Protein AF-A0A6I2QTZ7-F1 (afdb_monomer_lite)

Secondary structure (DSSP, 8-state):
--------HHHHHHHHHHHHHHHHHH-TTSTTTHHHHHHHHHHHHHHHHHHHHT-PPPPHHHHHHTHHHHHHHHT-EEEEEETTTEEEEEEPPPHHHHHHHHHHHHHHT-THHHHHHHHHHHEEES-TT-HHHHHHTT-SSTTHHHHHHS-HHHHHHHHHHHHIIIII-GGG---------

Radius of gyration: 25.56 Å; chains: 1; bounding box: 72×67×43 Å

pLDDT: mean 75.74, std 16.61, range [31.0, 93.06]

Structure (mmCIF, N/CA/C/O backbone):
data_AF-A0A6I2QTZ7-F1
#
_entry.id   AF-A0A6I2QTZ7-F1
#
loop_
_atom_site.group_PDB
_atom_site.id
_atom_site.type_symbol
_atom_site.label_atom_id
_atom_site.label_alt_id
_atom_site.label_comp_id
_atom_site.label_asym_id
_atom_site.label_entity_id
_atom_site.label_seq_id
_atom_site.pdbx_PDB_ins_code
_atom_site.Cartn_x
_atom_site.Cartn_y
_atom_site.Cartn_z
_atom_site.occupancy
_atom_site.B_iso_or_equiv
_atom_site.auth_seq_id
_atom_site.auth_comp_id
_atom_site.auth_asym_id
_atom_site.auth_atom_id
_atom_site.pdbx_PDB_model_num
ATOM 1 N N . MET A 1 1 ? 48.594 -8.603 7.157 1.00 38.06 1 MET A N 1
ATOM 2 C CA . MET A 1 1 ? 48.556 -9.808 6.304 1.00 38.06 1 MET A CA 1
ATOM 3 C C . MET A 1 1 ? 47.647 -10.838 6.954 1.00 38.06 1 MET A C 1
ATOM 5 O O . MET A 1 1 ? 48.178 -11.743 7.561 1.00 38.06 1 MET A O 1
ATOM 9 N N . GLN A 1 2 ? 46.323 -10.666 6.901 1.00 35.81 2 GLN A N 1
ATOM 10 C CA . GLN A 1 2 ? 45.315 -11.707 7.171 1.00 35.81 2 GLN A CA 1
ATOM 11 C C . GLN A 1 2 ? 43.985 -11.191 6.610 1.00 35.81 2 GLN A C 1
ATOM 13 O O . GLN A 1 2 ? 43.537 -10.139 7.051 1.00 35.81 2 GLN A O 1
ATOM 18 N N . LEU A 1 3 ? 43.441 -11.865 5.594 1.00 31.00 3 LEU A N 1
ATOM 19 C CA . LEU A 1 3 ? 42.040 -11.831 5.141 1.00 31.00 3 LEU A CA 1
ATOM 20 C C . LEU A 1 3 ? 41.918 -12.851 3.989 1.00 31.00 3 LEU A C 1
ATOM 22 O O . LEU A 1 3 ? 41.702 -12.501 2.832 1.00 31.00 3 LEU A O 1
ATOM 26 N N . GLU A 1 4 ? 42.121 -14.129 4.307 1.00 36.84 4 GLU A N 1
ATOM 27 C CA . GLU A 1 4 ? 41.754 -15.248 3.430 1.00 36.84 4 GLU A CA 1
ATOM 28 C C . GLU A 1 4 ? 40.459 -15.890 3.945 1.00 36.84 4 GLU A C 1
ATOM 30 O O . GLU A 1 4 ? 40.433 -17.056 4.302 1.00 36.84 4 GLU A O 1
ATOM 35 N N . ASP A 1 5 ? 39.369 -15.120 3.973 1.00 41.28 5 ASP A N 1
ATOM 36 C CA . ASP A 1 5 ? 38.006 -15.638 4.180 1.00 41.28 5 ASP A CA 1
ATOM 37 C C . ASP A 1 5 ? 37.158 -15.386 2.929 1.00 41.28 5 ASP A C 1
ATOM 39 O O . ASP A 1 5 ? 36.099 -14.761 2.936 1.00 41.28 5 ASP A O 1
ATOM 43 N N . LYS A 1 6 ? 37.650 -15.885 1.794 1.00 40.84 6 LYS A N 1
ATOM 44 C CA . LYS A 1 6 ? 36.812 -16.176 0.628 1.00 40.84 6 LYS A CA 1
ATOM 45 C C . LYS A 1 6 ? 36.787 -17.682 0.445 1.00 40.84 6 LYS A C 1
ATOM 47 O O . LYS A 1 6 ? 37.396 -18.217 -0.479 1.00 40.84 6 LYS A O 1
ATOM 52 N N . LEU A 1 7 ? 36.083 -18.362 1.353 1.00 39.88 7 LEU A N 1
ATOM 53 C CA . LEU A 1 7 ? 35.677 -19.747 1.155 1.00 39.88 7 LEU A CA 1
ATOM 54 C C . LEU A 1 7 ? 34.846 -19.787 -0.134 1.00 39.88 7 LEU A C 1
ATOM 56 O O . LEU A 1 7 ? 33.706 -19.329 -0.198 1.00 39.88 7 LEU A O 1
ATOM 60 N N . ASN A 1 8 ? 35.498 -20.224 -1.203 1.00 43.62 8 ASN A N 1
ATOM 61 C CA . ASN A 1 8 ? 34.977 -20.217 -2.553 1.00 43.62 8 ASN A CA 1
ATOM 62 C C . ASN A 1 8 ? 33.720 -21.096 -2.577 1.00 43.62 8 ASN A C 1
ATOM 64 O O . ASN A 1 8 ? 33.792 -22.301 -2.371 1.00 43.62 8 ASN A O 1
ATOM 68 N N . VAL A 1 9 ? 32.543 -20.519 -2.814 1.00 49.59 9 VAL A N 1
ATOM 69 C CA . VAL A 1 9 ? 31.283 -21.282 -2.885 1.00 49.59 9 VAL A CA 1
ATOM 70 C C . VAL A 1 9 ? 31.393 -22.421 -3.916 1.00 49.59 9 VAL A C 1
ATOM 72 O O . VAL A 1 9 ? 30.767 -23.466 -3.753 1.00 49.59 9 VAL A O 1
ATOM 75 N N . SER A 1 10 ? 32.272 -22.284 -4.922 1.00 46.19 10 SER A N 1
ATOM 76 C CA . SER A 1 10 ? 32.580 -23.363 -5.866 1.00 46.19 10 SER A CA 1
ATOM 77 C C . SER A 1 10 ? 33.235 -24.582 -5.205 1.00 46.19 10 SER A C 1
ATOM 79 O O . SER A 1 10 ? 32.873 -25.703 -5.555 1.00 46.19 10 SER A O 1
ATOM 81 N N . THR A 1 11 ? 34.118 -24.403 -4.213 1.00 50.50 11 THR A N 1
ATOM 82 C CA . THR A 1 11 ? 34.795 -25.525 -3.545 1.00 50.50 11 THR A CA 1
ATOM 83 C C . THR A 1 11 ? 33.835 -26.293 -2.642 1.00 50.50 11 THR A C 1
ATOM 85 O O . THR A 1 11 ? 33.854 -27.525 -2.647 1.00 50.50 11 THR A O 1
ATOM 88 N N . LEU A 1 12 ? 32.916 -25.603 -1.958 1.00 46.75 12 LEU A N 1
ATOM 89 C CA . LEU A 1 12 ? 31.843 -26.234 -1.177 1.00 46.75 12 LEU A CA 1
ATOM 90 C C . LEU A 1 12 ? 30.864 -27.021 -2.059 1.00 46.75 12 LEU A C 1
ATOM 92 O O . LEU A 1 12 ? 30.490 -28.142 -1.712 1.00 46.75 12 LEU A O 1
ATOM 96 N N . VAL A 1 13 ? 30.495 -26.480 -3.225 1.00 53.56 13 VAL A N 1
ATOM 97 C CA . VAL A 1 13 ? 29.634 -27.181 -4.192 1.00 53.56 13 VAL A CA 1
ATOM 98 C C . VAL A 1 13 ? 30.341 -28.419 -4.749 1.00 53.56 13 VAL A C 1
ATOM 100 O O . VAL A 1 13 ? 29.736 -29.489 -4.814 1.00 53.56 13 VAL A O 1
ATOM 103 N N . THR A 1 14 ? 31.636 -28.329 -5.074 1.00 55.41 14 THR A N 1
ATOM 104 C CA . THR A 1 14 ? 32.408 -29.501 -5.520 1.00 55.41 14 THR A CA 1
ATOM 105 C C . THR A 1 14 ? 32.581 -30.549 -4.421 1.00 55.41 14 THR A C 1
ATOM 107 O O . THR A 1 14 ? 32.484 -31.740 -4.708 1.00 55.41 14 THR A O 1
ATOM 110 N N . ALA A 1 15 ? 32.761 -30.137 -3.161 1.00 54.38 15 ALA A N 1
ATOM 111 C CA . ALA A 1 15 ? 32.890 -31.046 -2.024 1.00 54.38 15 ALA A CA 1
ATOM 112 C C . ALA A 1 15 ? 31.566 -31.766 -1.708 1.00 54.38 15 ALA A C 1
ATOM 114 O O . ALA A 1 15 ? 31.561 -32.972 -1.458 1.00 54.38 15 ALA A O 1
ATOM 115 N N . GLY A 1 16 ? 30.435 -31.056 -1.791 1.00 56.72 16 GLY A N 1
ATOM 116 C CA . GLY A 1 16 ? 29.101 -31.644 -1.654 1.00 56.72 16 GLY A CA 1
ATOM 117 C C . GLY A 1 16 ? 28.790 -32.653 -2.763 1.00 56.72 16 GLY A C 1
ATOM 118 O O . GLY A 1 16 ? 28.287 -33.740 -2.483 1.00 56.72 16 GLY A O 1
ATOM 119 N N . LEU A 1 17 ? 29.165 -32.341 -4.009 1.00 55.53 17 LEU A N 1
ATOM 120 C CA . LEU A 1 17 ? 29.032 -33.258 -5.145 1.00 55.53 17 LEU A CA 1
ATOM 121 C C . LEU A 1 17 ? 29.919 -34.503 -4.989 1.00 55.53 17 LEU A C 1
ATOM 123 O O . LEU A 1 17 ? 29.449 -35.607 -5.248 1.00 55.53 17 LEU A O 1
ATOM 127 N N . LEU A 1 18 ? 31.159 -34.355 -4.511 1.00 54.47 18 LEU A N 1
ATOM 128 C CA . LEU A 1 18 ? 32.076 -35.473 -4.240 1.00 54.47 18 LEU A CA 1
ATOM 129 C C . LEU A 1 18 ? 31.574 -36.389 -3.115 1.00 54.47 18 LEU A C 1
ATOM 131 O O . LEU A 1 18 ? 31.615 -37.609 -3.260 1.00 54.47 18 LEU A O 1
ATOM 135 N N . SER A 1 19 ? 31.047 -35.818 -2.029 1.00 56.47 19 SER A N 1
ATOM 136 C CA . SER A 1 19 ? 30.434 -36.584 -0.934 1.00 56.47 19 SER A CA 1
ATOM 137 C C . SER A 1 19 ? 29.200 -37.361 -1.409 1.00 56.47 19 SER A C 1
ATOM 139 O O . SER A 1 19 ? 29.041 -38.547 -1.111 1.00 56.47 19 SER A O 1
ATOM 141 N N . CYS A 1 20 ? 28.371 -36.726 -2.242 1.00 50.47 20 CYS A N 1
ATOM 142 C CA . CYS A 1 20 ? 27.200 -37.359 -2.839 1.00 50.47 20 CYS A CA 1
ATOM 143 C C . CYS A 1 20 ? 27.605 -38.502 -3.790 1.00 50.47 20 CYS A C 1
ATOM 145 O O . CYS A 1 20 ? 27.073 -39.604 -3.690 1.00 50.47 20 CYS A O 1
ATOM 147 N N . LEU A 1 21 ? 28.620 -38.295 -4.639 1.00 52.38 21 LEU A N 1
ATOM 148 C CA . LEU A 1 21 ? 29.186 -39.330 -5.517 1.00 52.38 21 LEU A CA 1
ATOM 149 C C . LEU A 1 21 ? 29.783 -40.514 -4.732 1.00 52.38 21 LEU A C 1
ATOM 151 O O . LEU A 1 21 ? 29.630 -41.664 -5.146 1.00 52.38 21 LEU A O 1
ATOM 155 N N . TYR A 1 22 ? 30.404 -40.266 -3.575 1.00 59.41 22 TYR A N 1
ATOM 156 C CA . TYR A 1 22 ? 30.959 -41.315 -2.713 1.00 59.41 22 TYR A CA 1
ATOM 157 C C . TYR A 1 22 ? 29.870 -42.165 -2.032 1.00 59.41 22 TYR A C 1
ATOM 159 O O . TYR A 1 22 ? 29.967 -43.393 -1.981 1.00 59.41 22 TYR A O 1
ATOM 167 N N . GLN A 1 23 ? 28.781 -41.542 -1.575 1.00 52.78 23 GLN A N 1
ATOM 168 C CA . GLN A 1 23 ? 27.617 -42.268 -1.048 1.00 52.78 23 GLN A CA 1
ATOM 169 C C . GLN A 1 23 ? 26.885 -43.071 -2.139 1.00 52.78 23 GLN A C 1
ATOM 171 O O . GLN A 1 23 ? 26.363 -44.151 -1.869 1.00 52.78 23 GLN A O 1
ATOM 176 N N . ILE A 1 24 ? 26.906 -42.593 -3.387 1.00 51.50 24 ILE A N 1
ATOM 177 C CA . ILE A 1 24 ? 26.345 -43.291 -4.555 1.00 51.50 24 ILE A CA 1
ATOM 178 C C . ILE A 1 24 ? 27.175 -44.537 -4.926 1.00 51.50 24 ILE A C 1
ATOM 180 O O . ILE A 1 24 ? 26.600 -45.559 -5.301 1.00 51.50 24 ILE A O 1
ATOM 184 N N . SER A 1 25 ? 28.503 -44.489 -4.761 1.00 52.81 25 SER A N 1
ATOM 185 C CA . SER A 1 25 ? 29.417 -45.625 -4.990 1.00 52.81 25 SER A CA 1
ATOM 186 C C . SER A 1 25 ? 29.142 -46.818 -4.060 1.00 52.81 25 SER A C 1
ATOM 188 O O . SER A 1 25 ? 29.255 -47.974 -4.463 1.00 52.81 25 SER A O 1
ATOM 190 N N . THR A 1 26 ? 28.725 -46.554 -2.819 1.00 51.03 26 THR A N 1
ATOM 191 C CA . THR A 1 26 ? 28.595 -47.588 -1.779 1.00 51.03 26 THR A CA 1
ATOM 192 C C . THR A 1 26 ? 27.216 -48.256 -1.713 1.00 51.03 26 THR A C 1
ATOM 194 O O . THR A 1 26 ? 27.080 -49.277 -1.041 1.00 51.03 26 THR A O 1
ATOM 197 N N . ASN A 1 27 ? 26.187 -47.751 -2.414 1.00 50.56 27 ASN A N 1
ATOM 198 C CA . ASN A 1 27 ? 24.849 -48.360 -2.383 1.00 50.56 27 ASN A CA 1
ATOM 199 C C . ASN A 1 27 ? 24.014 -48.122 -3.672 1.00 50.56 27 ASN A C 1
ATOM 201 O O . ASN A 1 27 ? 23.208 -47.190 -3.750 1.00 50.56 27 ASN A O 1
ATOM 205 N N . PRO A 1 28 ? 24.124 -48.994 -4.697 1.00 53.19 28 PRO A N 1
ATOM 206 C CA . PRO A 1 28 ? 23.575 -48.739 -6.035 1.00 53.19 28 PRO A CA 1
ATOM 207 C C . PRO A 1 28 ? 22.040 -48.851 -6.165 1.00 53.19 28 PRO A C 1
ATOM 209 O O . PRO A 1 28 ? 21.482 -48.591 -7.232 1.00 53.19 28 PRO A O 1
ATOM 212 N N . LYS A 1 29 ? 21.319 -49.233 -5.099 1.00 51.19 29 LYS A N 1
ATOM 213 C CA . LYS A 1 29 ? 19.853 -49.439 -5.120 1.00 51.19 29 LYS A CA 1
ATOM 214 C C . LYS A 1 29 ? 19.030 -48.167 -4.854 1.00 51.19 29 LYS A C 1
ATOM 216 O O . LYS A 1 29 ? 17.838 -48.157 -5.150 1.00 51.19 29 LYS A O 1
ATOM 221 N N . LEU A 1 30 ? 19.649 -47.084 -4.374 1.00 50.34 30 LEU A N 1
ATOM 222 C CA . LEU A 1 30 ? 18.994 -45.781 -4.146 1.00 50.34 30 LEU A CA 1
ATOM 223 C C . LEU A 1 30 ? 18.966 -44.881 -5.403 1.00 50.34 30 LEU A C 1
ATOM 225 O O . LEU A 1 30 ? 18.302 -43.847 -5.412 1.00 50.34 30 LEU A O 1
ATOM 229 N N . LEU A 1 31 ? 19.641 -45.294 -6.484 1.00 46.25 31 LEU A N 1
ATOM 230 C CA . LEU A 1 31 ? 19.952 -44.470 -7.659 1.00 46.25 31 LEU A CA 1
ATOM 231 C C . LEU A 1 31 ? 18.758 -44.047 -8.531 1.00 46.25 31 LEU A C 1
ATOM 233 O O . LEU A 1 31 ? 18.849 -43.039 -9.221 1.00 46.25 31 LEU A O 1
ATOM 237 N N . LYS A 1 32 ? 17.649 -44.794 -8.589 1.00 49.06 32 LYS A N 1
ATOM 238 C CA . LYS A 1 32 ? 16.694 -44.600 -9.704 1.00 49.06 32 LYS A CA 1
ATOM 239 C C . LYS A 1 32 ? 15.633 -43.521 -9.487 1.00 49.06 32 LYS A C 1
ATOM 241 O O . LYS A 1 32 ? 15.115 -43.003 -10.469 1.00 49.06 32 LYS A O 1
ATOM 246 N N . LYS A 1 33 ? 15.303 -43.164 -8.239 1.00 50.03 33 LYS A N 1
ATOM 247 C CA . LYS A 1 33 ? 14.211 -42.209 -7.952 1.00 50.03 33 LYS A CA 1
ATOM 248 C C . LYS A 1 33 ? 14.714 -40.854 -7.445 1.00 50.03 33 LYS A C 1
ATOM 250 O O . LYS A 1 33 ? 14.247 -39.829 -7.931 1.00 50.03 33 LYS A O 1
ATOM 255 N N . SER A 1 34 ? 15.708 -40.830 -6.552 1.00 49.03 34 SER A N 1
ATOM 256 C CA . SER A 1 34 ? 16.216 -39.589 -5.939 1.00 49.03 34 SER A CA 1
ATOM 257 C C . SER A 1 34 ? 17.184 -38.800 -6.832 1.00 49.03 34 SER A C 1
ATOM 259 O O . SER A 1 34 ? 17.147 -37.572 -6.815 1.00 49.03 34 SER A O 1
ATOM 261 N N . MET A 1 35 ? 17.997 -39.466 -7.666 1.00 49.75 35 MET A N 1
ATOM 262 C CA . MET A 1 35 ? 18.943 -38.777 -8.561 1.00 49.75 35 MET A CA 1
ATOM 263 C C . MET A 1 35 ? 18.253 -37.909 -9.611 1.00 49.75 35 MET A C 1
ATOM 265 O O . MET A 1 35 ? 18.775 -36.851 -9.943 1.00 49.75 35 MET A O 1
ATOM 269 N N . SER A 1 36 ? 17.088 -38.327 -10.118 1.00 61.09 36 SER A N 1
ATOM 270 C CA . SER A 1 36 ? 16.363 -37.552 -11.133 1.00 61.09 36 SER A CA 1
ATOM 271 C C . SER A 1 36 ? 15.977 -36.164 -10.613 1.00 61.09 36 SER A C 1
ATOM 273 O O . SER A 1 36 ? 16.193 -35.170 -11.298 1.00 61.09 36 SER A O 1
ATOM 275 N N . LEU A 1 37 ? 15.508 -36.082 -9.364 1.00 62.47 37 LEU A N 1
ATOM 276 C CA . LEU A 1 37 ? 15.085 -34.833 -8.738 1.00 62.47 37 LEU A CA 1
ATOM 277 C C . LEU A 1 37 ? 16.273 -33.931 -8.390 1.00 62.47 37 LEU A C 1
ATOM 279 O O . LEU A 1 37 ? 16.230 -32.738 -8.667 1.00 62.47 37 LEU A O 1
ATOM 283 N N . VAL A 1 38 ? 17.353 -34.496 -7.842 1.00 69.62 38 VAL A N 1
ATOM 284 C CA . VAL A 1 38 ? 18.552 -33.719 -7.486 1.00 69.62 38 VAL A CA 1
ATOM 285 C C . VAL A 1 38 ? 19.254 -33.184 -8.737 1.00 69.62 38 VAL A C 1
ATOM 287 O O . VAL A 1 38 ? 19.665 -32.027 -8.748 1.00 69.62 38 VAL A O 1
ATOM 290 N N . LEU A 1 39 ? 19.346 -33.976 -9.810 1.00 70.81 39 LEU A N 1
ATOM 291 C CA . LEU A 1 39 ? 19.919 -33.534 -11.087 1.00 70.81 39 LEU A CA 1
ATOM 292 C C . LEU A 1 39 ? 19.051 -32.473 -11.772 1.00 70.81 39 LEU A C 1
ATOM 294 O O . LEU A 1 39 ? 19.587 -31.511 -12.310 1.00 70.81 39 LEU A O 1
ATOM 298 N N . LEU A 1 40 ? 17.721 -32.598 -11.718 1.00 72.75 40 LEU A N 1
ATOM 299 C CA . LEU A 1 40 ? 16.812 -31.562 -12.217 1.00 72.75 40 LEU A CA 1
ATOM 300 C C . LEU A 1 40 ? 16.948 -30.260 -11.414 1.00 72.75 40 LEU A C 1
ATOM 302 O O . LEU A 1 40 ? 17.006 -29.182 -12.003 1.00 72.75 40 LEU A O 1
ATOM 306 N N . GLN A 1 41 ? 17.059 -30.354 -10.086 1.00 71.62 41 GLN A N 1
ATOM 307 C CA . GLN A 1 41 ? 17.244 -29.205 -9.197 1.00 71.62 41 GLN A CA 1
ATOM 308 C C . GLN A 1 41 ? 18.569 -28.483 -9.484 1.00 71.62 41 GLN A C 1
ATOM 310 O O . GLN A 1 41 ? 18.588 -27.261 -9.635 1.00 71.62 41 GLN A O 1
ATOM 315 N N . THR A 1 42 ? 19.679 -29.219 -9.597 1.00 76.12 42 THR A N 1
ATOM 316 C CA . THR A 1 42 ? 20.999 -28.634 -9.880 1.00 76.12 42 THR A CA 1
ATOM 317 C C . THR A 1 42 ? 21.080 -28.086 -11.300 1.00 76.12 42 THR A C 1
ATOM 319 O O . THR A 1 42 ? 21.611 -26.994 -11.496 1.00 76.12 42 THR A O 1
ATOM 322 N N . MET A 1 43 ? 20.479 -28.764 -12.280 1.00 77.62 43 MET A N 1
ATOM 323 C CA . MET A 1 43 ? 20.367 -28.270 -13.652 1.00 77.62 43 MET A CA 1
ATOM 324 C C . MET A 1 43 ? 19.537 -26.983 -13.723 1.00 77.62 43 MET A C 1
ATOM 326 O O . MET A 1 43 ? 19.912 -26.058 -14.437 1.00 77.62 43 MET A O 1
ATOM 330 N N . TRP A 1 44 ? 18.457 -26.868 -12.945 1.00 73.62 44 TRP A N 1
ATOM 331 C CA . TRP A 1 44 ? 17.659 -25.643 -12.861 1.00 73.62 44 TRP A CA 1
ATOM 332 C C . TRP A 1 44 ? 18.421 -24.484 -12.204 1.00 73.62 44 TRP A C 1
ATOM 334 O O . TRP A 1 44 ? 18.330 -23.351 -12.675 1.00 73.62 44 TRP A O 1
ATOM 344 N N . ILE A 1 45 ? 19.214 -24.755 -11.162 1.00 77.00 45 ILE A N 1
ATOM 345 C CA . ILE A 1 45 ? 20.092 -23.757 -10.525 1.00 77.00 45 ILE A CA 1
ATOM 346 C C . ILE A 1 45 ? 21.162 -23.271 -11.515 1.00 77.00 45 ILE A C 1
ATOM 348 O O . ILE A 1 45 ? 21.350 -22.066 -11.674 1.00 77.00 45 ILE A O 1
ATOM 352 N N . LEU A 1 46 ? 21.814 -24.188 -12.234 1.00 74.06 46 LEU A N 1
ATOM 353 C CA . LEU A 1 46 ? 22.813 -23.851 -13.253 1.00 74.06 46 LEU A CA 1
ATOM 354 C C . LEU A 1 46 ? 22.198 -23.087 -14.431 1.00 74.06 46 LEU A C 1
ATOM 356 O O . LEU A 1 46 ? 22.796 -22.130 -14.917 1.00 74.06 46 LEU A O 1
ATOM 360 N N . LEU A 1 47 ? 20.986 -23.456 -14.854 1.00 73.94 47 LEU A N 1
ATOM 361 C CA . LEU A 1 47 ? 20.249 -22.751 -15.899 1.00 73.94 47 LEU A CA 1
ATOM 362 C C . LEU A 1 47 ? 19.871 -21.332 -15.457 1.00 73.94 47 LEU A C 1
ATOM 364 O O . LEU A 1 47 ? 20.025 -20.392 -16.233 1.00 73.94 47 LEU A O 1
ATOM 368 N N . LYS A 1 48 ? 19.434 -21.148 -14.205 1.00 72.69 48 LYS A N 1
ATOM 369 C CA . LYS A 1 48 ? 19.180 -19.820 -13.628 1.00 72.69 48 LYS A CA 1
ATOM 370 C C . LYS A 1 48 ? 20.434 -18.955 -13.622 1.00 72.69 48 LYS A C 1
ATOM 372 O O . LYS A 1 48 ? 20.367 -17.801 -14.036 1.00 72.69 48 LYS A O 1
ATOM 377 N N . GLU A 1 49 ? 21.564 -19.514 -13.201 1.00 70.44 49 GLU A N 1
ATOM 378 C CA . GLU A 1 49 ? 22.836 -18.792 -13.144 1.00 70.44 49 GLU A CA 1
ATOM 379 C C . GLU A 1 49 ? 23.372 -18.468 -14.551 1.00 70.44 49 GLU A C 1
ATOM 381 O O . GLU A 1 49 ? 23.897 -17.381 -14.796 1.00 70.44 49 GLU A O 1
ATOM 386 N N . PHE A 1 50 ? 23.159 -19.362 -15.520 1.00 68.50 50 PHE A N 1
ATOM 387 C CA . PHE A 1 50 ? 23.484 -19.129 -16.928 1.00 68.50 50 PHE A CA 1
ATOM 388 C C . PHE A 1 50 ? 22.621 -18.017 -17.546 1.00 68.50 50 PHE A C 1
ATOM 390 O O . PHE A 1 50 ? 23.147 -17.089 -18.159 1.00 68.50 50 PHE A O 1
ATOM 397 N N . ILE A 1 51 ? 21.303 -18.042 -17.319 1.00 67.44 51 ILE A N 1
ATOM 398 C CA . ILE A 1 51 ? 20.381 -16.978 -17.751 1.00 67.44 51 ILE A CA 1
ATOM 399 C C . ILE A 1 51 ? 20.735 -15.646 -17.075 1.00 67.44 51 ILE A C 1
ATOM 401 O O . ILE A 1 51 ? 20.666 -14.593 -17.711 1.00 67.44 51 ILE A O 1
ATOM 405 N N . ARG A 1 52 ? 21.163 -15.671 -15.805 1.00 63.47 52 ARG A N 1
ATOM 406 C CA . ARG A 1 52 ? 21.617 -14.480 -15.073 1.00 63.47 52 ARG A CA 1
ATOM 407 C C . ARG A 1 52 ? 22.816 -13.820 -15.753 1.00 63.47 52 ARG A C 1
ATOM 409 O O . ARG A 1 52 ? 22.821 -12.601 -15.902 1.00 63.47 52 ARG A O 1
ATOM 416 N N . ARG A 1 53 ? 23.780 -14.614 -16.228 1.00 62.00 53 ARG A N 1
ATOM 417 C CA . ARG A 1 53 ? 24.973 -14.136 -16.952 1.00 62.00 53 ARG A CA 1
ATOM 418 C C . ARG A 1 53 ? 24.674 -13.582 -18.349 1.00 62.00 53 ARG A C 1
ATOM 420 O O . ARG A 1 53 ? 25.452 -12.774 -18.844 1.00 62.00 53 ARG A O 1
ATOM 427 N N . LEU A 1 54 ? 23.553 -13.964 -18.967 1.00 60.97 54 LEU A N 1
ATOM 428 C CA . LEU A 1 54 ? 23.127 -13.464 -20.282 1.00 60.97 54 LEU A CA 1
ATOM 429 C C . LEU A 1 54 ? 22.373 -12.123 -20.236 1.00 60.97 54 LEU A C 1
ATOM 431 O O . LEU A 1 54 ? 22.035 -11.583 -21.291 1.00 60.97 54 LEU A O 1
ATOM 435 N N . LYS A 1 55 ? 22.098 -11.553 -19.053 1.00 59.47 55 LYS A N 1
ATOM 436 C CA . LYS A 1 55 ? 21.450 -10.235 -18.946 1.00 59.47 55 LYS A CA 1
ATOM 437 C C . LYS A 1 55 ? 22.386 -9.133 -19.462 1.00 59.47 55 LYS A C 1
ATOM 439 O O . LYS A 1 55 ? 23.218 -8.605 -18.729 1.00 59.47 55 LYS A O 1
ATOM 444 N N . MET A 1 56 ? 22.228 -8.763 -20.730 1.00 66.56 56 MET A N 1
ATOM 445 C CA . MET A 1 56 ? 22.857 -7.572 -21.303 1.00 66.56 56 MET A CA 1
ATOM 446 C C . MET A 1 56 ? 22.191 -6.290 -20.787 1.00 66.56 56 MET A C 1
ATOM 448 O O . MET A 1 56 ? 21.029 -6.289 -20.376 1.00 66.56 56 MET A O 1
ATOM 452 N N . ALA A 1 57 ? 22.938 -5.183 -20.814 1.00 67.38 57 ALA A N 1
ATOM 453 C CA . ALA A 1 57 ? 22.391 -3.866 -20.511 1.00 67.38 57 ALA A CA 1
ATOM 454 C C . ALA A 1 57 ? 21.299 -3.510 -21.532 1.00 67.38 57 ALA A C 1
ATOM 456 O O . ALA A 1 57 ? 21.531 -3.590 -22.738 1.00 67.38 57 ALA A O 1
ATOM 457 N N . LEU A 1 58 ? 20.120 -3.129 -21.041 1.00 73.06 58 LEU A N 1
ATOM 458 C CA . LEU A 1 58 ? 18.978 -2.793 -21.889 1.00 73.06 58 LEU A CA 1
ATOM 459 C C . LEU A 1 58 ? 19.256 -1.516 -22.692 1.00 73.06 58 LEU A C 1
ATOM 461 O O . LEU A 1 58 ? 19.755 -0.530 -22.148 1.00 73.06 58 LEU A O 1
ATOM 465 N N . ASN A 1 59 ? 18.883 -1.520 -23.973 1.00 81.19 59 ASN A N 1
ATOM 466 C CA . ASN A 1 59 ? 18.912 -0.328 -24.828 1.00 81.19 59 ASN A CA 1
ATOM 467 C C . ASN A 1 59 ? 17.532 0.368 -24.845 1.00 81.19 59 ASN A C 1
ATOM 469 O O . ASN A 1 59 ? 16.501 -0.270 -24.625 1.00 81.19 59 ASN A O 1
ATOM 473 N N . ALA A 1 60 ? 17.477 1.662 -25.174 1.00 79.38 60 ALA A N 1
ATOM 474 C CA . ALA A 1 60 ? 16.247 2.461 -25.218 1.00 79.38 60 ALA A CA 1
ATOM 475 C C . ALA A 1 60 ? 15.143 1.818 -26.082 1.00 79.38 60 ALA A C 1
ATOM 477 O O . ALA A 1 60 ? 13.978 1.781 -25.689 1.00 79.38 60 ALA A O 1
ATOM 478 N N . LYS A 1 61 ? 15.509 1.217 -27.224 1.00 83.25 61 LYS A N 1
ATOM 479 C CA . LYS A 1 61 ? 14.566 0.505 -28.108 1.00 83.25 61 LYS A CA 1
ATOM 480 C C . LYS A 1 61 ? 13.930 -0.725 -27.448 1.00 83.25 61 LYS A C 1
ATOM 482 O O . LYS A 1 61 ? 12.790 -1.061 -27.750 1.00 83.25 61 LYS A O 1
ATOM 487 N N . GLU A 1 62 ? 14.647 -1.401 -26.555 1.00 81.38 62 GLU A N 1
ATOM 488 C CA . GLU A 1 62 ? 14.134 -2.570 -25.834 1.00 81.38 62 GLU A CA 1
ATOM 489 C C . GLU A 1 62 ? 13.203 -2.167 -24.692 1.00 81.38 62 GLU A C 1
ATOM 491 O O . GLU A 1 62 ? 12.217 -2.856 -24.438 1.00 81.38 62 GLU A O 1
ATOM 496 N N . LEU A 1 63 ? 13.472 -1.031 -24.041 1.00 80.31 63 LEU A N 1
ATOM 497 C CA . LEU A 1 63 ? 12.574 -0.463 -23.034 1.00 80.31 63 LEU A CA 1
ATOM 498 C C . LEU A 1 63 ? 11.232 -0.061 -23.645 1.00 80.31 63 LEU A C 1
ATOM 500 O O . LEU A 1 63 ? 10.194 -0.344 -23.056 1.00 80.31 63 LEU A O 1
ATOM 504 N N . ILE A 1 64 ? 11.242 0.508 -24.854 1.00 86.00 64 ILE A N 1
ATOM 505 C CA . ILE A 1 64 ? 10.011 0.858 -25.577 1.00 86.00 64 ILE A CA 1
ATOM 506 C C . ILE A 1 64 ? 9.180 -0.397 -25.875 1.00 86.00 64 ILE A C 1
ATOM 508 O O . ILE A 1 64 ? 7.977 -0.397 -25.641 1.00 86.00 64 ILE A O 1
ATOM 512 N N . LYS A 1 65 ? 9.811 -1.499 -26.303 1.00 86.62 65 LYS A N 1
ATOM 513 C CA . LYS A 1 65 ? 9.116 -2.785 -26.515 1.00 86.62 65 LYS A CA 1
ATOM 514 C C . LYS A 1 65 ? 8.532 -3.374 -25.228 1.00 86.62 65 LYS A C 1
ATOM 516 O O . LYS A 1 65 ? 7.566 -4.121 -25.282 1.00 86.62 65 LYS A O 1
ATOM 521 N N . LYS A 1 66 ? 9.127 -3.059 -24.075 1.00 85.19 66 LYS A N 1
ATOM 522 C CA . LYS A 1 66 ? 8.668 -3.501 -22.749 1.00 85.19 66 LYS A CA 1
ATOM 523 C C . LYS A 1 66 ? 7.747 -2.489 -22.061 1.00 85.19 66 LYS A C 1
ATOM 525 O O . LYS A 1 66 ? 7.363 -2.733 -20.920 1.00 85.19 66 LYS A O 1
ATOM 530 N N . ARG A 1 67 ? 7.381 -1.381 -22.719 1.00 82.25 67 ARG A N 1
ATOM 531 C CA . ARG A 1 67 ? 6.541 -0.313 -22.152 1.00 82.25 67 ARG A CA 1
ATOM 532 C C . ARG A 1 67 ? 5.269 -0.868 -21.520 1.00 82.25 67 ARG A C 1
ATOM 534 O O . ARG A 1 67 ? 4.977 -0.556 -20.369 1.00 82.25 67 ARG A O 1
ATOM 541 N N . ASP A 1 68 ? 4.555 -1.716 -22.248 1.00 79.25 68 ASP A N 1
ATOM 542 C CA . ASP A 1 68 ? 3.258 -2.228 -21.803 1.00 79.25 68 ASP A CA 1
ATOM 543 C C . ASP A 1 68 ? 3.409 -3.136 -20.578 1.00 79.25 68 ASP A C 1
ATOM 545 O O . ASP A 1 68 ? 2.649 -3.023 -19.621 1.00 79.25 68 ASP A O 1
ATOM 549 N N . LEU A 1 69 ? 4.475 -3.943 -20.539 1.00 79.44 69 LEU A N 1
ATOM 550 C CA . LEU A 1 69 ? 4.819 -4.778 -19.384 1.00 79.44 69 LEU A CA 1
ATOM 551 C C . LEU A 1 69 ? 5.187 -3.938 -18.151 1.00 79.44 69 LEU A C 1
ATOM 553 O O . LEU A 1 69 ? 4.860 -4.307 -17.024 1.00 79.44 69 LEU A O 1
ATOM 557 N N . ILE A 1 70 ? 5.867 -2.804 -18.347 1.00 79.31 70 ILE A N 1
ATOM 558 C CA . ILE A 1 70 ? 6.211 -1.875 -17.261 1.00 79.31 70 ILE A CA 1
ATOM 559 C C . ILE A 1 70 ? 4.943 -1.212 -16.715 1.00 79.31 70 ILE A C 1
ATOM 561 O O . ILE A 1 70 ? 4.784 -1.126 -15.499 1.00 79.31 70 ILE A O 1
ATOM 565 N N . ASN A 1 71 ? 4.034 -0.790 -17.593 1.00 78.44 71 ASN A N 1
ATOM 566 C CA . ASN A 1 71 ? 2.767 -0.180 -17.195 1.00 78.44 71 ASN A CA 1
ATOM 567 C C . ASN A 1 71 ? 1.879 -1.174 -16.440 1.00 78.44 71 ASN A C 1
ATOM 569 O O . ASN A 1 71 ? 1.380 -0.852 -15.367 1.00 78.44 71 ASN A O 1
ATOM 573 N N . GLN A 1 72 ? 1.770 -2.411 -16.931 1.00 78.56 72 GLN A N 1
ATOM 574 C CA . GLN A 1 72 ? 1.061 -3.485 -16.232 1.00 78.56 72 GLN A CA 1
ATOM 575 C C . GLN A 1 72 ? 1.686 -3.803 -14.873 1.00 78.56 72 GLN A C 1
ATOM 577 O O . GLN A 1 72 ? 0.964 -4.102 -13.934 1.00 78.56 72 GLN A O 1
ATOM 582 N N . LYS A 1 73 ? 3.019 -3.731 -14.735 1.00 76.81 73 LYS A N 1
ATOM 583 C CA . LYS A 1 73 ? 3.683 -3.921 -13.436 1.00 76.81 73 LYS A CA 1
ATOM 584 C C . LYS A 1 73 ? 3.324 -2.819 -12.438 1.00 76.81 73 LYS A C 1
ATOM 586 O O . LYS A 1 73 ? 3.204 -3.120 -11.256 1.00 76.81 73 LYS A O 1
ATOM 591 N N . LYS A 1 74 ? 3.201 -1.576 -12.902 1.00 73.75 74 LYS A N 1
ATOM 592 C CA . LYS A 1 74 ? 2.882 -0.420 -12.056 1.00 73.75 74 LYS A CA 1
ATOM 593 C C . LYS A 1 74 ? 1.412 -0.391 -11.631 1.00 73.75 74 LYS A C 1
ATOM 595 O O . LYS A 1 74 ? 1.140 -0.057 -10.490 1.00 73.75 74 LYS A O 1
ATOM 600 N N . ASN A 1 75 ? 0.499 -0.805 -12.508 1.00 77.69 75 ASN A N 1
ATOM 601 C CA . ASN A 1 75 ? -0.947 -0.767 -12.266 1.00 77.69 75 ASN A CA 1
ATOM 602 C C . ASN A 1 75 ? -1.500 -2.102 -11.746 1.00 77.69 75 ASN A C 1
ATOM 604 O O . ASN A 1 75 ? -2.614 -2.482 -12.091 1.00 77.69 75 ASN A O 1
ATOM 608 N N . LYS A 1 76 ? -0.709 -2.865 -10.987 1.00 82.44 76 LYS A N 1
ATOM 609 C CA . LYS A 1 76 ? -1.211 -4.113 -10.410 1.00 82.44 76 LYS A CA 1
ATOM 610 C C . LYS A 1 76 ? -2.160 -3.815 -9.261 1.00 82.44 76 LYS A C 1
ATOM 612 O O . LYS A 1 76 ? -1.868 -2.975 -8.411 1.00 82.44 76 LYS A O 1
ATOM 617 N N . GLU A 1 77 ? -3.239 -4.574 -9.235 1.00 86.56 77 GLU A N 1
ATOM 618 C CA . GLU A 1 77 ? -4.161 -4.657 -8.114 1.00 86.56 77 GLU A CA 1
ATOM 619 C C . GLU A 1 77 ? -3.754 -5.834 -7.222 1.00 86.56 77 GLU A C 1
ATOM 621 O O . GLU A 1 77 ? -3.157 -6.817 -7.682 1.00 86.56 77 GLU A O 1
ATOM 626 N N . ILE A 1 78 ? -3.993 -5.688 -5.925 1.00 85.81 78 ILE A N 1
ATOM 627 C CA . ILE A 1 78 ? -3.635 -6.646 -4.889 1.00 85.81 78 ILE A CA 1
ATOM 628 C C . ILE A 1 78 ? -4.884 -6.904 -4.064 1.00 85.81 78 ILE A C 1
ATOM 630 O O . ILE A 1 78 ? -5.417 -5.990 -3.440 1.00 85.81 78 ILE A O 1
ATOM 634 N N . GLU A 1 79 ? -5.300 -8.160 -4.027 1.00 87.94 79 GLU A N 1
ATOM 635 C CA . GLU A 1 79 ? -6.295 -8.633 -3.075 1.00 87.94 79 GLU A CA 1
ATOM 636 C C . GLU A 1 79 ? -5.599 -9.000 -1.765 1.00 87.94 79 GLU A C 1
ATOM 638 O O . GLU A 1 79 ? -4.600 -9.729 -1.753 1.00 87.94 79 GLU A O 1
ATOM 643 N N . ILE A 1 80 ? -6.104 -8.457 -0.661 1.00 86.81 80 ILE A N 1
ATOM 644 C CA . ILE A 1 80 ? -5.647 -8.767 0.691 1.00 86.81 80 ILE A CA 1
ATOM 645 C C . ILE A 1 80 ? -6.844 -9.298 1.469 1.00 86.81 80 ILE A C 1
ATOM 647 O O . ILE A 1 80 ? -7.853 -8.611 1.623 1.00 86.81 80 ILE A O 1
ATOM 651 N N . GLU A 1 81 ? -6.721 -10.525 1.963 1.00 86.00 81 GLU A N 1
ATOM 652 C CA . GLU A 1 81 ? -7.701 -11.139 2.853 1.00 86.00 81 GLU A CA 1
ATOM 653 C C . GLU A 1 81 ? -7.311 -10.862 4.303 1.00 86.00 81 GLU A C 1
ATOM 655 O O . GLU A 1 81 ? -6.218 -11.224 4.749 1.00 86.00 81 GLU A O 1
ATOM 660 N N . VAL A 1 82 ? -8.215 -10.217 5.036 1.00 86.75 82 VAL A N 1
ATOM 661 C CA . VAL A 1 82 ? -8.109 -10.033 6.482 1.00 86.75 82 VAL A CA 1
ATOM 662 C C . VAL A 1 82 ? -9.005 -11.082 7.145 1.00 86.75 82 VAL A C 1
ATOM 664 O O . VAL A 1 82 ? -10.198 -11.108 6.833 1.00 86.75 82 VAL A O 1
ATOM 667 N N . PRO A 1 83 ? -8.473 -11.944 8.036 1.00 80.19 83 PRO A N 1
ATOM 668 C CA . PRO A 1 83 ? -9.204 -13.091 8.582 1.00 80.19 83 PRO A CA 1
ATOM 669 C C . PRO A 1 83 ? -10.576 -12.767 9.183 1.00 80.19 83 PRO A C 1
ATOM 671 O O . PRO A 1 83 ? -11.493 -13.573 9.049 1.00 80.19 83 PRO A O 1
ATOM 674 N N . ASP A 1 84 ? -10.719 -11.594 9.804 1.00 78.38 84 ASP A N 1
ATOM 675 C CA . ASP A 1 84 ? -11.925 -11.219 10.549 1.00 78.38 84 ASP A CA 1
ATOM 676 C C . ASP A 1 84 ? -12.869 -10.287 9.764 1.00 78.38 84 ASP A C 1
ATOM 678 O O . ASP A 1 84 ? -14.073 -10.267 10.021 1.00 78.38 84 ASP A O 1
ATOM 682 N N . THR A 1 85 ? -12.350 -9.543 8.782 1.00 78.81 85 THR A N 1
ATOM 683 C CA . THR A 1 85 ? -13.087 -8.461 8.098 1.00 78.81 85 THR A CA 1
ATOM 684 C C . THR A 1 85 ? -13.480 -8.815 6.661 1.00 78.81 85 THR A C 1
ATOM 686 O O . THR A 1 85 ? -14.494 -8.329 6.163 1.00 78.81 85 THR A O 1
ATOM 689 N N . GLY A 1 86 ? -12.711 -9.678 5.988 1.00 86.44 86 GLY A N 1
ATOM 690 C CA . GLY A 1 86 ? -12.965 -10.109 4.611 1.00 86.44 86 GLY A CA 1
ATOM 691 C C . GLY A 1 86 ? -11.890 -9.681 3.608 1.00 86.44 86 GLY A C 1
ATOM 692 O O . GLY A 1 86 ? -10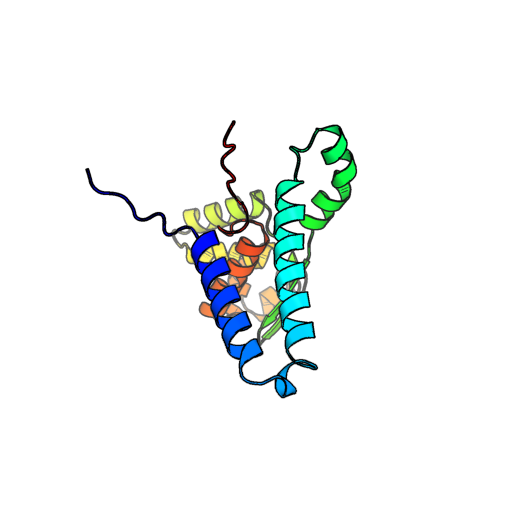.757 -9.362 3.975 1.00 86.44 86 GLY A O 1
ATOM 693 N N . THR A 1 87 ? -12.243 -9.721 2.322 1.00 87.69 87 THR A N 1
ATOM 694 C CA . THR A 1 87 ? -11.329 -9.465 1.199 1.00 87.69 87 THR A CA 1
ATOM 695 C C . THR A 1 87 ? -11.418 -8.017 0.733 1.00 87.69 87 THR A C 1
ATOM 697 O O . THR A 1 87 ? -12.508 -7.500 0.495 1.00 87.69 87 THR A O 1
ATOM 700 N N . PHE A 1 88 ? -10.259 -7.385 0.567 1.00 89.12 88 PHE A N 1
ATOM 701 C CA . PHE A 1 88 ? -10.113 -6.001 0.125 1.00 89.12 88 PHE A CA 1
ATOM 702 C C . PHE A 1 88 ? -9.275 -5.938 -1.150 1.00 89.12 88 PHE A C 1
ATOM 704 O O . PHE A 1 88 ? -8.231 -6.591 -1.240 1.00 89.12 88 PHE A O 1
ATOM 711 N N . LEU A 1 89 ? -9.698 -5.119 -2.112 1.00 90.94 89 LEU A N 1
ATOM 712 C CA . LEU A 1 89 ? -8.967 -4.857 -3.347 1.00 90.94 89 LEU A CA 1
ATOM 713 C C . LEU A 1 89 ? -8.233 -3.522 -3.241 1.00 90.94 89 LEU A C 1
ATOM 715 O O . LEU A 1 89 ? -8.845 -2.458 -3.122 1.00 90.94 89 LEU A O 1
ATOM 719 N N . PHE A 1 90 ? -6.909 -3.573 -3.341 1.00 91.19 90 PHE A N 1
ATOM 720 C CA . PHE A 1 90 ? -6.043 -2.404 -3.294 1.00 91.19 90 PHE A CA 1
ATOM 721 C C . PHE A 1 90 ? -5.311 -2.190 -4.614 1.00 91.19 90 PHE A C 1
ATOM 723 O O . PHE A 1 90 ? -4.832 -3.134 -5.241 1.00 91.19 90 PHE A O 1
ATOM 730 N N . ARG A 1 91 ? -5.116 -0.928 -4.997 1.00 91.06 91 ARG A N 1
ATOM 731 C CA . ARG A 1 91 ? -4.104 -0.557 -5.998 1.00 91.06 91 ARG A CA 1
ATOM 732 C C . ARG A 1 91 ? -2.740 -0.383 -5.342 1.00 91.06 91 ARG A C 1
ATOM 734 O O . ARG A 1 91 ? -2.637 -0.046 -4.164 1.00 91.06 91 ARG A O 1
ATOM 741 N N . LEU A 1 92 ? -1.679 -0.523 -6.131 1.00 90.06 92 LEU A N 1
ATOM 742 C CA . LEU A 1 92 ? -0.351 -0.112 -5.689 1.00 90.06 92 LEU A CA 1
ATOM 743 C C . LEU A 1 92 ? -0.280 1.410 -5.458 1.00 90.06 92 LEU A C 1
ATOM 745 O O . LEU A 1 92 ? -0.749 2.175 -6.312 1.00 90.06 92 LEU A O 1
ATOM 749 N N . PRO A 1 93 ? 0.332 1.861 -4.347 1.00 90.12 93 PRO A N 1
ATOM 750 C CA . PRO A 1 93 ? 0.566 3.277 -4.119 1.00 90.12 93 PRO A CA 1
ATOM 751 C C . PRO A 1 93 ? 1.578 3.829 -5.125 1.00 90.12 93 PRO A C 1
ATOM 753 O O . PRO A 1 93 ? 2.573 3.179 -5.468 1.00 90.12 93 PRO A O 1
ATOM 756 N N . THR A 1 94 ? 1.324 5.046 -5.595 1.00 89.31 94 THR A N 1
ATOM 757 C CA . THR A 1 94 ? 2.276 5.827 -6.388 1.00 89.31 94 THR A CA 1
ATOM 758 C C . THR A 1 94 ? 3.194 6.644 -5.474 1.00 89.31 94 THR A C 1
ATOM 760 O O . THR A 1 94 ? 3.016 6.676 -4.257 1.00 89.31 94 THR A O 1
ATOM 763 N N . LEU A 1 95 ? 4.203 7.304 -6.054 1.00 87.81 95 LEU A N 1
ATOM 764 C CA . LEU A 1 95 ? 5.071 8.205 -5.290 1.00 87.81 95 LEU A CA 1
ATOM 765 C C . LEU A 1 95 ? 4.276 9.368 -4.676 1.00 87.81 95 LEU A C 1
ATOM 767 O O . LEU A 1 95 ? 4.515 9.709 -3.526 1.00 87.81 95 LEU A O 1
ATOM 771 N N . GLU A 1 96 ? 3.323 9.923 -5.425 1.00 89.44 96 GLU A N 1
ATOM 772 C CA . GLU A 1 96 ? 2.466 11.025 -4.975 1.00 89.44 96 GLU A CA 1
ATOM 773 C C . GLU A 1 96 ? 1.624 10.603 -3.766 1.00 89.44 96 GLU A C 1
ATOM 775 O O . GLU A 1 96 ? 1.671 11.259 -2.732 1.00 89.44 96 GLU A O 1
ATOM 780 N N . ASP A 1 97 ? 0.984 9.428 -3.828 1.00 89.75 97 ASP A N 1
ATOM 781 C CA . ASP A 1 97 ? 0.213 8.892 -2.695 1.00 89.75 97 ASP A CA 1
ATOM 782 C C . ASP A 1 97 ? 1.074 8.717 -1.432 1.00 89.75 97 ASP A C 1
ATOM 784 O O . ASP A 1 97 ? 0.620 8.955 -0.311 1.00 89.75 97 ASP A O 1
ATOM 788 N N . TYR A 1 98 ? 2.324 8.278 -1.609 1.00 90.25 98 TYR A N 1
ATOM 789 C CA . TYR A 1 98 ? 3.261 8.111 -0.503 1.00 90.25 98 TYR A CA 1
ATOM 790 C C . TYR A 1 98 ? 3.676 9.465 0.091 1.00 90.25 98 TYR A C 1
ATOM 792 O O . TYR A 1 98 ? 3.658 9.634 1.311 1.00 90.25 98 TYR A O 1
ATOM 800 N N . GLU A 1 99 ? 4.003 10.449 -0.747 1.00 91.25 99 GLU A N 1
ATOM 801 C CA . GLU A 1 99 ? 4.348 11.803 -0.306 1.00 91.25 99 GLU A CA 1
ATOM 802 C C . GLU A 1 99 ? 3.181 12.486 0.418 1.00 91.25 99 GLU A C 1
ATOM 804 O O . GLU A 1 99 ? 3.386 13.080 1.482 1.00 91.25 99 GLU A O 1
ATOM 809 N N . ASP A 1 100 ? 1.960 12.328 -0.092 1.00 92.12 100 ASP A N 1
ATOM 810 C CA . ASP A 1 100 ? 0.744 12.848 0.532 1.00 92.12 100 ASP A CA 1
ATOM 811 C C . ASP A 1 100 ? 0.489 12.203 1.898 1.00 92.12 100 ASP A C 1
ATOM 813 O O . ASP A 1 100 ? 0.150 12.895 2.863 1.00 92.12 100 ASP A O 1
ATOM 817 N N . SER A 1 101 ? 0.732 10.894 2.024 1.00 91.19 101 SER A N 1
ATOM 818 C CA . SER A 1 101 ? 0.598 10.180 3.298 1.00 91.19 101 SER A CA 1
ATOM 819 C C . SER A 1 101 ? 1.575 10.700 4.363 1.00 91.19 101 SER A C 1
ATOM 821 O O . SER A 1 101 ? 1.196 10.955 5.512 1.00 91.19 101 SER A O 1
ATOM 823 N N . GLU A 1 102 ? 2.821 10.962 3.967 1.00 91.06 102 GLU A N 1
ATOM 824 C CA . GLU A 1 102 ? 3.861 11.527 4.825 1.00 91.06 102 GLU A CA 1
ATOM 825 C C . GLU A 1 102 ? 3.543 12.978 5.205 1.00 91.06 102 GLU A C 1
ATOM 827 O O . GLU A 1 102 ? 3.736 13.392 6.354 1.00 91.06 102 GLU A O 1
ATOM 832 N N . ALA A 1 103 ? 3.036 13.773 4.259 1.00 92.56 103 ALA A N 1
ATOM 833 C CA . ALA A 1 103 ? 2.598 15.141 4.514 1.00 92.56 103 ALA A CA 1
ATOM 834 C C . ALA A 1 103 ? 1.419 15.176 5.500 1.00 92.56 103 ALA A C 1
ATOM 836 O O . ALA A 1 103 ? 1.428 15.970 6.451 1.00 92.56 103 ALA A O 1
ATOM 837 N N . TYR A 1 104 ? 0.450 14.270 5.336 1.00 90.19 104 TYR A N 1
ATOM 838 C CA . TYR A 1 104 ? -0.690 14.120 6.236 1.00 90.19 104 TYR A CA 1
ATOM 839 C C . TYR A 1 104 ? -0.225 13.784 7.662 1.00 90.19 104 TYR A C 1
ATOM 841 O O . TYR A 1 104 ? -0.559 14.507 8.609 1.00 90.19 104 TYR A O 1
ATOM 849 N N . ALA A 1 105 ? 0.650 12.788 7.824 1.00 91.50 105 ALA A N 1
ATOM 850 C CA . ALA A 1 105 ? 1.224 12.426 9.121 1.00 91.50 105 ALA A CA 1
ATOM 851 C C . ALA A 1 105 ? 2.024 13.561 9.777 1.00 91.50 105 ALA A C 1
ATOM 853 O O . ALA A 1 105 ? 1.884 13.805 10.984 1.00 91.50 105 ALA A O 1
ATOM 854 N N . LYS A 1 106 ? 2.833 14.294 9.000 1.00 90.50 106 LYS A N 1
ATOM 855 C CA . LYS A 1 106 ? 3.613 15.447 9.487 1.00 90.50 106 LYS A CA 1
ATOM 856 C C . LYS A 1 106 ? 2.712 16.565 9.994 1.00 90.50 106 LYS A C 1
ATOM 858 O O . LYS A 1 106 ? 2.964 17.095 11.076 1.00 90.50 106 LYS A O 1
ATOM 863 N N . SER A 1 107 ? 1.642 16.884 9.264 1.00 90.38 107 SER A N 1
ATOM 864 C CA . SER A 1 107 ? 0.697 17.941 9.650 1.00 90.38 107 SER A CA 1
ATOM 865 C C . SER A 1 107 ? 0.030 17.662 11.004 1.00 90.38 107 SER A C 1
ATOM 867 O O . SER A 1 107 ? -0.152 18.569 11.816 1.00 90.38 107 SER A O 1
ATOM 869 N N . ARG A 1 108 ? -0.261 16.387 11.2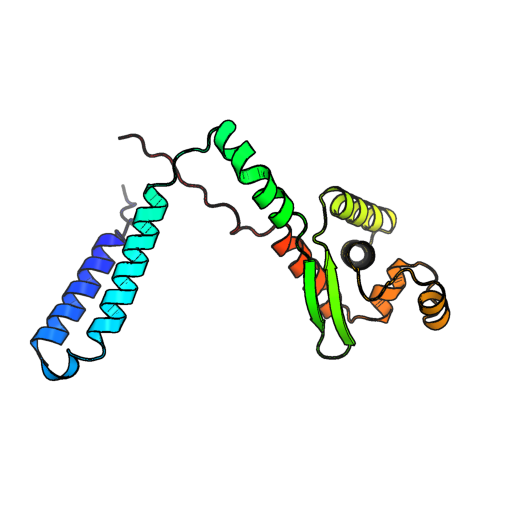91 1.00 86.94 108 ARG A N 1
ATOM 870 C CA . ARG A 1 108 ? -0.917 15.933 12.526 1.00 86.94 108 ARG A CA 1
ATOM 871 C C . ARG A 1 108 ? 0.056 15.444 13.603 1.00 86.94 108 ARG A C 1
ATOM 873 O O . ARG A 1 108 ? -0.385 15.081 14.692 1.00 86.94 108 ARG A O 1
ATOM 880 N N . LYS A 1 109 ? 1.367 15.449 13.326 1.00 87.94 109 LYS A N 1
ATOM 881 C CA . LYS A 1 109 ? 2.445 14.951 14.205 1.00 87.94 109 LYS A CA 1
ATOM 882 C C . LYS A 1 109 ? 2.235 13.501 14.672 1.00 87.94 109 LYS A C 1
ATOM 884 O O . LYS A 1 109 ? 2.627 13.143 15.782 1.00 87.94 109 LYS A O 1
ATOM 889 N N . LYS A 1 110 ? 1.616 12.663 13.838 1.00 88.44 110 LYS A N 1
ATOM 890 C CA . LYS A 1 110 ? 1.341 11.249 14.133 1.00 88.44 110 LYS A CA 1
ATOM 891 C C . LYS A 1 110 ? 1.724 10.395 12.934 1.00 88.44 110 LYS A C 1
ATOM 893 O O . LYS A 1 110 ? 1.034 10.416 11.925 1.00 88.44 110 LYS A O 1
ATOM 898 N N . GLN A 1 111 ? 2.793 9.616 13.076 1.00 83.81 111 GLN A N 1
ATOM 899 C CA . GLN A 1 111 ? 3.305 8.765 11.994 1.00 83.81 111 GLN A CA 1
ATOM 900 C C . GLN A 1 111 ? 2.341 7.641 11.605 1.00 83.81 111 GLN A C 1
ATOM 902 O O . GLN A 1 111 ? 2.226 7.308 10.436 1.00 83.81 111 GLN A O 1
ATOM 907 N N . ILE A 1 112 ? 1.579 7.115 12.568 1.00 83.62 112 ILE A N 1
ATOM 908 C CA . ILE A 1 112 ? 0.595 6.046 12.327 1.00 83.62 112 ILE A CA 1
ATOM 909 C C . ILE A 1 112 ? -0.456 6.475 11.287 1.00 83.62 112 ILE A C 1
ATOM 911 O O . ILE A 1 112 ? -0.899 5.659 10.487 1.00 83.62 112 ILE A O 1
ATOM 915 N N . LEU A 1 113 ? -0.786 7.770 11.226 1.00 89.12 113 LEU A N 1
ATOM 916 C CA . LEU A 1 113 ? -1.761 8.295 10.272 1.00 89.12 113 LEU A CA 1
ATOM 917 C C . LEU A 1 113 ? -1.287 8.244 8.811 1.00 89.12 113 LEU A C 1
ATOM 919 O O . LEU A 1 113 ? -2.133 8.305 7.922 1.00 89.12 113 LEU A O 1
ATOM 923 N N . ALA A 1 114 ? 0.020 8.111 8.550 1.00 91.44 114 ALA A N 1
ATOM 924 C CA . ALA A 1 114 ? 0.526 7.902 7.191 1.00 91.44 114 ALA A CA 1
ATOM 925 C C . ALA A 1 114 ? -0.024 6.588 6.623 1.00 91.44 114 ALA A C 1
ATOM 927 O O . ALA A 1 114 ? -0.565 6.560 5.521 1.00 91.44 114 ALA A O 1
ATOM 928 N N . ASN A 1 115 ? 0.026 5.517 7.420 1.00 93.00 115 ASN A N 1
ATOM 929 C CA . ASN A 1 115 ? -0.480 4.205 7.020 1.00 93.00 115 ASN A CA 1
ATOM 930 C C . ASN A 1 115 ? -1.987 4.251 6.754 1.00 93.00 115 ASN A C 1
ATOM 932 O O . ASN A 1 115 ? -2.448 3.730 5.741 1.00 93.00 115 ASN A O 1
ATOM 936 N N . ASN A 1 116 ? -2.743 4.934 7.615 1.00 92.19 116 ASN A N 1
ATOM 937 C CA . ASN A 1 116 ? -4.192 5.061 7.458 1.00 92.19 116 ASN A CA 1
ATOM 938 C C . ASN A 1 116 ? -4.545 5.807 6.176 1.00 92.19 116 ASN A C 1
ATOM 940 O O . ASN A 1 116 ? -5.410 5.369 5.420 1.00 92.19 116 ASN A O 1
ATOM 944 N N . TYR A 1 117 ? -3.841 6.909 5.907 1.00 93.06 117 TYR A N 1
ATOM 945 C CA . TYR A 1 117 ? -4.024 7.669 4.679 1.00 93.06 117 TYR A CA 1
ATOM 946 C C . TYR A 1 117 ? -3.717 6.810 3.449 1.00 93.06 117 TYR A C 1
ATOM 948 O O . TYR A 1 117 ? -4.502 6.790 2.502 1.00 93.06 117 TYR A O 1
ATOM 956 N N . LEU A 1 118 ? -2.612 6.061 3.481 1.00 92.75 118 LEU A N 1
ATOM 957 C CA . LEU A 1 118 ? -2.187 5.210 2.375 1.00 92.75 118 LEU A CA 1
ATOM 958 C C . LEU A 1 118 ? -3.228 4.127 2.058 1.00 92.75 118 LEU A C 1
ATOM 960 O O . LEU A 1 118 ? -3.594 3.949 0.897 1.00 92.75 118 LEU A O 1
ATOM 964 N N . ILE A 1 119 ? -3.743 3.443 3.084 1.00 92.25 119 ILE A N 1
ATOM 965 C CA . ILE A 1 119 ? -4.783 2.413 2.943 1.00 92.25 119 ILE A CA 1
ATOM 966 C C . ILE A 1 119 ? -6.072 3.035 2.403 1.00 92.25 119 ILE A C 1
ATOM 968 O O . ILE A 1 119 ? -6.623 2.544 1.419 1.00 92.25 119 ILE A O 1
ATOM 972 N N . HIS A 1 120 ? -6.512 4.155 2.983 1.00 92.38 120 HIS A N 1
ATOM 973 C CA . HIS A 1 120 ? -7.704 4.873 2.535 1.00 92.38 120 HIS A CA 1
ATOM 974 C C . HIS A 1 120 ? -7.594 5.338 1.070 1.00 92.38 120 HIS A C 1
ATOM 976 O O . HIS A 1 120 ? -8.560 5.267 0.314 1.00 92.38 120 HIS A O 1
ATOM 982 N N . ALA A 1 121 ? -6.419 5.804 0.638 1.00 91.88 121 ALA A N 1
ATOM 983 C CA . ALA A 1 121 ? -6.196 6.285 -0.725 1.00 91.88 121 ALA A CA 1
ATOM 984 C C . ALA A 1 121 ? -6.056 5.161 -1.768 1.00 91.88 121 ALA A C 1
ATOM 986 O O . ALA A 1 121 ? -6.335 5.388 -2.954 1.00 91.88 121 ALA A O 1
ATOM 987 N N . CYS A 1 122 ? -5.603 3.977 -1.346 1.00 91.31 122 CYS A N 1
ATOM 988 C CA . CYS A 1 122 ? -5.316 2.845 -2.228 1.00 91.31 122 CYS A CA 1
ATOM 989 C C . CYS A 1 122 ? -6.426 1.787 -2.269 1.00 91.31 122 CYS A C 1
ATOM 991 O O . CYS A 1 122 ? -6.383 0.920 -3.140 1.00 91.31 122 CYS A O 1
ATOM 993 N N . CYS A 1 123 ? -7.403 1.833 -1.364 1.00 91.00 123 CYS A N 1
ATOM 994 C CA . CYS A 1 123 ? -8.543 0.919 -1.381 1.00 91.00 123 CYS A CA 1
ATOM 995 C C . CYS A 1 123 ? -9.454 1.226 -2.576 1.00 91.00 123 CYS A C 1
ATOM 997 O O . CYS A 1 123 ? -9.922 2.357 -2.726 1.00 91.00 123 CYS A O 1
ATOM 999 N N . ILE A 1 124 ? -9.684 0.228 -3.429 1.00 89.31 124 ILE A N 1
ATOM 1000 C CA . ILE A 1 124 ? -10.656 0.294 -4.526 1.00 89.31 124 ILE A CA 1
ATOM 1001 C C . ILE A 1 124 ? -11.981 -0.298 -4.040 1.00 89.31 124 ILE A C 1
ATOM 1003 O O . ILE A 1 124 ? -13.014 0.363 -4.127 1.00 89.31 124 ILE A O 1
ATOM 1007 N N . GLU A 1 125 ? -11.937 -1.510 -3.477 1.00 87.50 125 GLU A N 1
ATOM 1008 C CA . GLU A 1 125 ? -13.118 -2.213 -2.967 1.00 87.50 125 GLU A CA 1
ATOM 1009 C C . GLU A 1 125 ? -12.860 -2.754 -1.554 1.00 87.50 125 GLU A C 1
ATOM 1011 O O . GLU A 1 125 ? -11.844 -3.426 -1.346 1.00 87.50 125 GLU A O 1
ATOM 1016 N N . PRO A 1 126 ? -13.750 -2.484 -0.578 1.00 85.75 126 PRO A N 1
ATOM 1017 C CA . PRO A 1 126 ? -14.931 -1.619 -0.635 1.00 85.75 126 PRO A CA 1
ATOM 1018 C C . PRO A 1 126 ? -14.565 -0.128 -0.761 1.00 85.75 126 PRO A C 1
ATOM 1020 O O . PRO A 1 126 ? -13.459 0.296 -0.419 1.00 85.75 126 PRO A O 1
ATOM 1023 N N . ASN A 1 127 ? -15.504 0.689 -1.250 1.00 86.94 127 ASN A N 1
ATOM 1024 C CA . ASN A 1 127 ? -15.294 2.131 -1.380 1.00 86.94 127 ASN A CA 1
ATOM 1025 C C . ASN A 1 127 ? -15.319 2.807 0.002 1.00 86.94 127 ASN A C 1
ATOM 1027 O O . ASN A 1 127 ? -16.376 3.156 0.520 1.00 86.94 127 ASN A O 1
ATOM 1031 N N . LEU A 1 128 ? -14.139 3.040 0.580 1.00 86.56 128 LEU A N 1
ATOM 1032 C CA . LEU A 1 128 ? -13.984 3.685 1.893 1.00 86.56 128 LEU A CA 1
ATOM 1033 C C . LEU A 1 128 ? -14.404 5.167 1.918 1.00 86.56 128 LEU A C 1
ATOM 1035 O O . LEU A 1 128 ? -14.436 5.775 2.984 1.00 86.56 128 LEU A O 1
ATOM 1039 N N . ARG A 1 129 ? -14.718 5.754 0.756 1.00 87.31 129 ARG A N 1
ATOM 1040 C CA . ARG A 1 129 ? -15.180 7.145 0.618 1.00 87.31 129 ARG A CA 1
ATOM 1041 C C . ARG A 1 129 ? -16.698 7.269 0.543 1.00 87.31 129 ARG A C 1
ATOM 1043 O O . ARG A 1 129 ? -17.191 8.367 0.298 1.00 87.31 129 ARG A O 1
ATOM 1050 N N . ASP A 1 130 ? -17.422 6.165 0.683 1.00 90.38 130 ASP A N 1
ATOM 1051 C CA . ASP A 1 130 ? -18.876 6.183 0.638 1.00 90.38 130 ASP A CA 1
ATOM 1052 C C . ASP A 1 130 ? -19.455 6.978 1.820 1.00 90.38 130 ASP A C 1
ATOM 1054 O O . ASP A 1 130 ? -19.094 6.767 2.980 1.00 90.38 130 ASP A O 1
ATOM 1058 N N . GLU A 1 131 ? -20.350 7.919 1.524 1.00 87.62 131 GLU A N 1
ATOM 1059 C CA . GLU A 1 131 ? -20.941 8.799 2.528 1.00 87.62 131 GLU A CA 1
ATOM 1060 C C . GLU A 1 131 ? -21.827 8.037 3.513 1.00 87.62 131 GLU A C 1
ATOM 1062 O O . GLU A 1 131 ? -21.922 8.434 4.675 1.00 87.62 131 GLU A O 1
ATOM 1067 N N . GLU A 1 132 ? -22.496 6.972 3.061 1.00 89.19 132 GLU A N 1
ATOM 1068 C CA . GLU A 1 132 ? -23.345 6.143 3.922 1.00 89.19 132 GLU A CA 1
ATOM 1069 C C . GLU A 1 132 ? -22.496 5.397 4.953 1.00 89.19 132 GLU A C 1
ATOM 1071 O O . GLU A 1 132 ? -22.784 5.441 6.149 1.00 89.19 132 GLU A O 1
ATOM 1076 N N . LEU A 1 133 ? -21.382 4.816 4.500 1.00 88.12 133 LEU A N 1
ATOM 1077 C CA . LEU A 1 133 ? -20.418 4.133 5.355 1.00 88.12 133 LEU A CA 1
ATOM 1078 C C . LEU A 1 133 ? -19.805 5.101 6.379 1.00 88.12 133 LEU A C 1
ATOM 1080 O O . LEU A 1 133 ? -19.789 4.822 7.573 1.00 88.12 133 LEU A O 1
ATOM 1084 N N . LEU A 1 134 ? -19.359 6.283 5.951 1.00 90.38 134 LEU A N 1
ATOM 1085 C CA . LEU A 1 134 ? -18.765 7.261 6.870 1.00 90.38 134 LEU A CA 1
ATOM 1086 C C . LEU A 1 134 ? -19.754 7.761 7.937 1.00 90.38 134 LEU A C 1
ATOM 1088 O O . LEU A 1 134 ? -19.340 8.017 9.071 1.00 90.38 134 LEU A O 1
ATOM 1092 N N . LYS A 1 135 ? -21.045 7.881 7.594 1.00 89.50 135 LYS A N 1
ATOM 1093 C CA . LYS A 1 135 ? -22.107 8.266 8.538 1.00 89.50 135 LYS A CA 1
ATOM 1094 C C . LYS A 1 135 ? -22.384 7.166 9.558 1.00 89.50 135 LYS A C 1
ATOM 1096 O O . LYS A 1 135 ? -22.430 7.473 10.745 1.00 89.50 135 LYS A O 1
ATOM 1101 N N . GLU A 1 136 ? -22.518 5.916 9.117 1.00 92.25 136 GLU A N 1
ATOM 1102 C CA . GLU A 1 136 ? -22.810 4.776 10.000 1.00 92.25 136 GLU A CA 1
ATOM 1103 C C . GLU A 1 136 ? -21.671 4.520 11.001 1.00 92.25 136 GLU A C 1
ATOM 1105 O O . GLU A 1 136 ? -21.905 4.199 12.162 1.00 92.25 136 GLU A O 1
ATOM 1110 N N . PHE A 1 137 ? -20.422 4.732 10.577 1.00 88.50 137 PHE A N 1
ATOM 1111 C CA . PHE A 1 137 ? -19.241 4.588 11.434 1.00 88.50 137 PHE A CA 1
ATOM 1112 C C . PHE A 1 137 ? -18.886 5.858 12.236 1.00 88.50 137 PHE A C 1
ATOM 1114 O O . PHE A 1 137 ? -17.851 5.883 12.911 1.00 88.50 137 PHE A O 1
ATOM 1121 N N . GLU A 1 138 ? -19.718 6.906 12.169 1.00 90.12 138 GLU A N 1
ATOM 1122 C CA . GLU A 1 138 ? -19.551 8.189 12.874 1.00 90.12 138 GLU A CA 1
ATOM 1123 C C . GLU A 1 138 ? -18.163 8.832 12.667 1.00 90.12 138 GLU A C 1
ATOM 1125 O O . GLU A 1 138 ? -17.568 9.413 13.584 1.00 90.12 138 GLU A O 1
ATOM 1130 N N . CYS A 1 139 ? -17.612 8.711 11.456 1.00 87.81 139 CYS A N 1
ATOM 1131 C CA . CYS A 1 139 ? -16.278 9.212 11.132 1.00 87.81 139 CYS A CA 1
ATOM 1132 C C . CYS A 1 139 ? -16.305 10.734 10.928 1.00 87.81 139 CYS A C 1
ATOM 1134 O O . CYS A 1 139 ? -17.126 11.255 10.172 1.00 87.81 139 CYS A O 1
ATOM 1136 N N . LYS A 1 140 ? -15.386 11.468 11.571 1.00 83.19 140 LYS A N 1
ATOM 1137 C CA . LYS A 1 140 ? -15.251 12.927 11.383 1.00 83.19 140 LYS A CA 1
ATOM 1138 C C . LYS A 1 140 ? -14.392 13.256 10.176 1.00 83.19 140 LYS A C 1
ATOM 1140 O O . LYS A 1 140 ? -14.634 14.246 9.489 1.00 83.19 140 LYS A O 1
ATOM 1145 N N . GLU A 1 141 ? -13.381 12.430 9.943 1.00 84.50 141 GLU A N 1
ATOM 1146 C CA . GLU A 1 141 ? -12.539 12.487 8.758 1.00 84.50 141 GLU A CA 1
ATOM 1147 C C . GLU A 1 141 ? -12.614 11.149 8.011 1.00 84.50 141 GLU A C 1
ATOM 1149 O O . GLU A 1 141 ? -12.617 10.099 8.653 1.00 84.50 141 GLU A O 1
ATOM 1154 N N . PRO A 1 142 ? -12.597 11.151 6.665 1.00 85.88 142 PRO A N 1
ATOM 1155 C CA . PRO A 1 142 ? -12.639 9.918 5.876 1.00 85.88 142 PRO A CA 1
ATOM 1156 C C . PRO A 1 142 ? -11.521 8.925 6.214 1.00 85.88 142 PRO A C 1
ATOM 1158 O O . PRO A 1 142 ? -11.710 7.726 6.103 1.00 85.88 142 PRO A O 1
ATOM 1161 N N . VAL A 1 143 ? -10.362 9.405 6.675 1.00 88.69 143 VAL A N 1
ATOM 1162 C CA . VAL A 1 143 ? -9.211 8.557 7.035 1.00 88.69 143 VAL A CA 1
ATOM 1163 C C . VAL A 1 143 ? -9.447 7.771 8.334 1.00 88.69 143 VAL A C 1
ATOM 1165 O O . VAL A 1 143 ? -8.863 6.704 8.517 1.00 88.69 143 VAL A O 1
ATOM 1168 N N . GLU A 1 144 ? -10.322 8.253 9.225 1.00 88.69 144 GLU A N 1
ATOM 1169 C CA . GLU A 1 144 ? -10.621 7.594 10.508 1.00 88.69 144 GLU A CA 1
ATOM 1170 C C . GLU A 1 144 ? -11.329 6.249 10.324 1.00 88.69 144 GLU A C 1
ATOM 1172 O O . GLU A 1 144 ? -11.238 5.389 11.199 1.00 88.69 144 GLU A O 1
ATOM 1177 N N . ILE A 1 145 ? -11.979 6.030 9.176 1.00 91.56 145 ILE A N 1
ATOM 1178 C CA . ILE A 1 145 ? -12.654 4.766 8.874 1.00 91.56 145 ILE A CA 1
ATOM 1179 C C . ILE A 1 145 ? -11.696 3.573 8.939 1.00 91.56 145 ILE A C 1
ATOM 1181 O O . ILE A 1 145 ? -12.076 2.486 9.363 1.00 91.56 145 ILE A O 1
ATOM 1185 N N . VAL A 1 146 ? -10.425 3.786 8.587 1.00 90.62 146 VAL A N 1
ATOM 1186 C CA . VAL A 1 146 ? -9.404 2.736 8.597 1.00 90.62 146 VAL A CA 1
ATOM 1187 C C . VAL A 1 146 ? -9.126 2.267 10.026 1.00 90.62 146 VAL A C 1
ATOM 1189 O O . VAL A 1 146 ? -9.067 1.066 10.259 1.00 90.62 146 VAL A O 1
ATOM 1192 N N . ASP A 1 147 ? -9.056 3.189 10.992 1.00 90.19 147 ASP A N 1
ATOM 1193 C CA . ASP A 1 147 ? -8.888 2.857 12.418 1.00 90.19 147 ASP A CA 1
ATOM 1194 C C . ASP A 1 147 ? -10.136 2.201 13.030 1.00 90.19 147 ASP A C 1
ATOM 1196 O O . ASP A 1 147 ? -10.057 1.570 14.085 1.00 90.19 147 ASP A O 1
ATOM 1200 N N . LYS A 1 148 ? -11.306 2.392 12.411 1.00 89.38 148 LYS A N 1
ATOM 1201 C CA . LYS A 1 148 ? -12.576 1.805 12.857 1.00 89.38 148 LYS A CA 1
ATOM 1202 C C . LYS A 1 148 ? -12.780 0.389 12.329 1.00 89.38 148 LYS A C 1
ATOM 1204 O O . LYS A 1 148 ? -13.352 -0.432 13.039 1.00 89.38 148 LYS A O 1
ATOM 1209 N N . ILE A 1 149 ? -12.343 0.130 11.098 1.00 89.44 149 ILE A N 1
ATOM 1210 C CA . ILE A 1 149 ? -12.490 -1.167 10.429 1.00 89.44 149 ILE A CA 1
ATOM 1211 C C . ILE A 1 149 ? -11.371 -2.131 10.833 1.00 89.44 149 ILE A C 1
ATOM 1213 O O . ILE A 1 149 ? -11.637 -3.315 11.028 1.00 89.44 149 ILE A O 1
ATOM 1217 N N . PHE A 1 150 ? -10.134 -1.644 10.948 1.00 90.25 150 PHE A N 1
ATOM 1218 C CA . PHE A 1 150 ? -8.956 -2.488 11.137 1.00 90.25 150 PHE A CA 1
ATOM 1219 C C . PHE A 1 150 ? -8.304 -2.281 12.499 1.00 90.25 150 PHE A C 1
ATOM 1221 O O . PHE A 1 150 ? -8.293 -1.187 13.064 1.00 90.25 150 PHE A O 1
ATOM 1228 N N . MET A 1 151 ? -7.671 -3.336 13.006 1.00 90.62 151 MET A N 1
ATOM 1229 C CA . MET A 1 151 ? -6.818 -3.232 14.183 1.00 90.62 151 MET A CA 1
ATOM 1230 C C . MET A 1 151 ? -5.467 -2.600 13.828 1.00 90.62 151 MET A C 1
ATOM 1232 O O . MET A 1 151 ? -4.950 -2.748 12.722 1.00 90.62 151 MET A O 1
ATOM 1236 N N . ILE A 1 152 ? -4.812 -1.976 14.812 1.00 89.31 152 ILE A N 1
ATOM 1237 C CA . ILE A 1 152 ? -3.514 -1.293 14.635 1.00 89.31 152 ILE A CA 1
ATOM 1238 C C . ILE A 1 152 ? -2.460 -2.198 13.965 1.00 89.31 152 ILE A C 1
ATOM 1240 O O . ILE A 1 152 ? -1.694 -1.734 13.123 1.00 89.31 152 ILE A O 1
ATOM 1244 N N . GLY A 1 153 ? -2.419 -3.488 14.320 1.00 88.69 153 GLY A N 1
ATOM 1245 C CA . GLY A 1 153 ? -1.475 -4.451 13.735 1.00 88.69 153 GLY A CA 1
ATOM 1246 C C . GLY A 1 153 ? -1.807 -4.870 12.298 1.00 88.69 153 GLY A C 1
ATOM 1247 O O . GLY A 1 153 ? -0.908 -5.209 11.528 1.00 88.69 153 GLY A O 1
ATOM 1248 N N . GLU A 1 154 ? -3.080 -4.829 11.915 1.00 90.06 154 GLU A N 1
ATOM 1249 C CA . GLU A 1 154 ? -3.520 -5.119 10.548 1.00 90.06 154 GLU A CA 1
ATOM 1250 C C . GLU A 1 154 ? -3.191 -3.941 9.638 1.00 90.06 154 GLU A C 1
ATOM 1252 O O . GLU A 1 154 ? -2.608 -4.134 8.577 1.00 90.06 154 GLU A O 1
ATOM 1257 N N . ILE A 1 155 ? -3.450 -2.716 10.105 1.00 91.56 155 ILE A N 1
ATOM 1258 C CA . ILE A 1 155 ? -3.106 -1.470 9.409 1.00 91.56 155 ILE A CA 1
ATOM 1259 C C . ILE A 1 155 ? -1.620 -1.447 9.041 1.00 91.56 155 ILE A C 1
ATOM 1261 O O . ILE A 1 155 ? -1.265 -1.214 7.885 1.00 91.56 155 ILE A O 1
ATOM 1265 N N . THR A 1 156 ? -0.730 -1.713 10.001 1.00 91.56 156 THR A N 1
ATOM 1266 C CA . THR A 1 156 ? 0.714 -1.733 9.725 1.00 91.56 156 THR A CA 1
ATOM 1267 C C . THR A 1 156 ? 1.083 -2.838 8.739 1.00 91.56 156 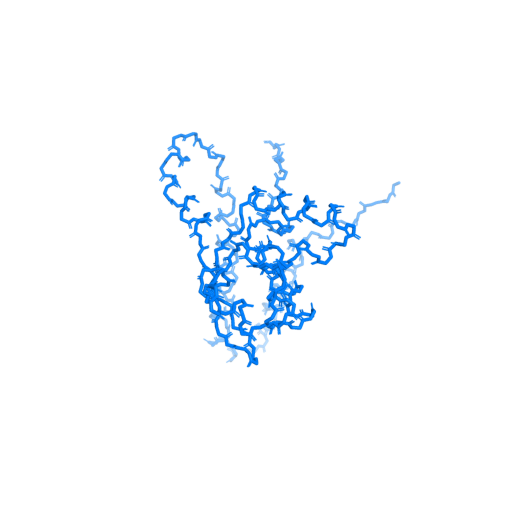THR A C 1
ATOM 1269 O O . THR A 1 156 ? 1.843 -2.592 7.806 1.00 91.56 156 THR A O 1
ATOM 1272 N N . SER A 1 157 ? 0.504 -4.031 8.888 1.00 91.50 157 SER A N 1
ATOM 1273 C CA . SER A 1 157 ? 0.777 -5.173 8.009 1.00 91.50 157 SER A CA 1
ATOM 1274 C C . SER A 1 157 ? 0.314 -4.935 6.566 1.00 91.50 157 SER A C 1
ATOM 1276 O O . SER A 1 157 ? 1.033 -5.273 5.620 1.00 91.50 157 SER A O 1
ATOM 1278 N N . ILE A 1 158 ? -0.862 -4.330 6.382 1.00 91.25 158 ILE A N 1
ATOM 1279 C CA . ILE A 1 158 ? -1.416 -3.970 5.073 1.00 91.25 158 ILE A CA 1
ATOM 1280 C C . ILE A 1 158 ? -0.541 -2.894 4.427 1.00 91.25 158 ILE A C 1
ATOM 1282 O O . ILE A 1 158 ? -0.069 -3.089 3.305 1.00 91.25 158 ILE A O 1
ATOM 1286 N N . ALA A 1 159 ? -0.264 -1.796 5.138 1.00 91.25 159 ALA A N 1
ATOM 1287 C CA . ALA A 1 159 ? 0.553 -0.699 4.623 1.00 91.25 159 ALA A CA 1
ATOM 1288 C C . ALA A 1 159 ? 1.957 -1.176 4.211 1.00 91.25 159 ALA A C 1
ATOM 1290 O O . ALA A 1 159 ? 2.397 -0.910 3.090 1.00 91.25 159 ALA A O 1
ATOM 1291 N N . ASP A 1 160 ? 2.620 -1.971 5.056 1.00 91.00 160 ASP A N 1
ATOM 1292 C CA . ASP A 1 160 ? 3.929 -2.552 4.748 1.00 91.00 160 ASP A CA 1
ATOM 1293 C C . ASP A 1 160 ? 3.880 -3.440 3.501 1.00 91.00 160 ASP A C 1
ATOM 1295 O O . ASP A 1 160 ? 4.797 -3.424 2.676 1.00 91.00 160 ASP A O 1
ATOM 1299 N N . THR A 1 161 ? 2.813 -4.224 3.340 1.00 90.44 161 THR A N 1
ATOM 1300 C CA . THR A 1 161 ? 2.640 -5.099 2.176 1.00 90.44 161 THR A CA 1
ATOM 1301 C C . THR A 1 161 ? 2.463 -4.281 0.897 1.00 90.44 161 THR A C 1
ATOM 1303 O O . THR A 1 161 ? 3.111 -4.586 -0.108 1.00 90.44 161 THR A O 1
ATOM 1306 N N . LEU A 1 162 ? 1.665 -3.209 0.933 1.00 89.88 162 LEU A N 1
ATOM 1307 C CA . LEU A 1 162 ? 1.469 -2.303 -0.203 1.00 89.88 162 LEU A CA 1
ATOM 1308 C C . LEU A 1 162 ? 2.780 -1.625 -0.614 1.00 89.88 162 LEU A C 1
ATOM 1310 O O . LEU A 1 162 ? 3.159 -1.661 -1.786 1.00 89.88 162 LEU A O 1
ATOM 1314 N N . VAL A 1 163 ? 3.519 -1.083 0.354 1.00 89.38 163 VAL A N 1
ATOM 1315 C CA . VAL A 1 163 ? 4.799 -0.397 0.130 1.00 89.38 163 VAL A CA 1
ATOM 1316 C C . VAL A 1 163 ? 5.861 -1.364 -0.413 1.00 89.38 163 VAL A C 1
ATOM 1318 O O . VAL A 1 163 ? 6.531 -1.069 -1.407 1.00 89.38 163 VAL A O 1
ATOM 1321 N N . LYS A 1 164 ? 5.971 -2.577 0.145 1.00 88.69 164 LYS A N 1
ATOM 1322 C CA . LYS A 1 164 ? 6.886 -3.614 -0.374 1.00 88.69 164 LYS A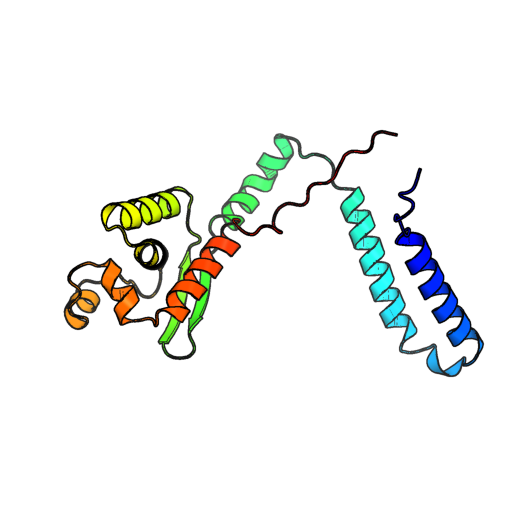 CA 1
ATOM 1323 C C . LYS A 1 164 ? 6.579 -3.966 -1.827 1.00 88.69 164 LYS A C 1
ATOM 1325 O O . LYS A 1 164 ? 7.489 -4.010 -2.660 1.00 88.69 164 LYS A O 1
ATOM 1330 N N . LYS A 1 165 ? 5.301 -4.178 -2.154 1.00 86.50 165 LYS A N 1
ATOM 1331 C CA . LYS A 1 165 ? 4.859 -4.525 -3.515 1.00 86.50 165 LYS A CA 1
ATOM 1332 C C . LYS A 1 165 ? 5.007 -3.359 -4.498 1.00 86.50 165 LYS A C 1
ATOM 1334 O O . LYS A 1 165 ? 5.242 -3.614 -5.680 1.00 86.50 165 LYS A O 1
ATOM 1339 N N . ALA A 1 166 ? 4.965 -2.115 -4.018 1.00 85.06 166 ALA A N 1
ATOM 1340 C CA . ALA A 1 166 ? 5.233 -0.911 -4.807 1.00 85.06 166 ALA A CA 1
ATOM 1341 C C . ALA A 1 166 ? 6.718 -0.725 -5.170 1.00 85.06 166 ALA A C 1
ATOM 1343 O O . ALA A 1 166 ? 7.047 0.102 -6.019 1.00 85.06 166 ALA A O 1
ATOM 1344 N N . GLY A 1 167 ? 7.619 -1.532 -4.601 1.00 81.06 167 GLY A N 1
ATOM 1345 C CA . GLY A 1 167 ? 9.032 -1.551 -4.981 1.00 81.06 167 GLY A CA 1
ATOM 1346 C C . GLY A 1 167 ? 9.989 -1.011 -3.923 1.00 81.06 167 GLY A C 1
ATOM 1347 O O . GLY A 1 167 ? 11.189 -0.975 -4.183 1.00 81.06 167 GLY A O 1
ATOM 1348 N N . PHE A 1 168 ? 9.498 -0.651 -2.735 1.00 75.75 168 PHE A N 1
ATOM 1349 C CA . PHE A 1 168 ? 10.329 -0.180 -1.618 1.00 75.75 168 PHE A CA 1
ATOM 1350 C C . PHE A 1 168 ? 11.054 -1.312 -0.871 1.00 75.75 168 PHE A C 1
ATOM 1352 O O . PHE A 1 168 ? 11.791 -1.054 0.080 1.00 75.75 168 PHE A O 1
ATOM 1359 N N . ASP A 1 169 ? 10.863 -2.567 -1.286 1.00 75.50 169 ASP A N 1
ATOM 1360 C CA . ASP A 1 169 ? 11.591 -3.692 -0.704 1.00 75.50 169 ASP A CA 1
ATOM 1361 C C . ASP A 1 169 ? 13.077 -3.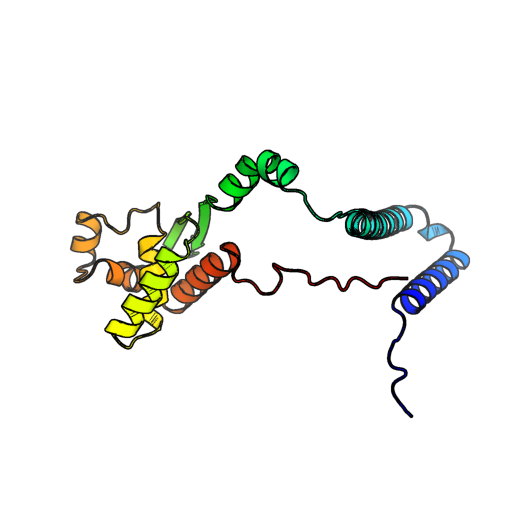680 -1.102 1.00 75.50 169 ASP A C 1
ATOM 1363 O O . ASP A 1 169 ? 13.434 -3.391 -2.250 1.00 75.50 169 ASP A O 1
ATOM 1367 N N . LYS A 1 170 ? 13.941 -4.027 -0.146 1.00 61.34 170 LYS A N 1
ATOM 1368 C CA . LYS A 1 170 ? 15.405 -3.974 -0.288 1.00 61.34 170 LYS A CA 1
ATOM 1369 C C . LYS A 1 170 ? 15.932 -5.016 -1.275 1.00 61.34 170 LYS A C 1
ATOM 1371 O O . LYS A 1 170 ? 16.959 -4.787 -1.906 1.00 61.34 170 LYS A O 1
ATOM 1376 N N . ASP A 1 171 ? 15.190 -6.101 -1.469 1.00 65.62 171 ASP A N 1
ATOM 1377 C CA . ASP A 1 171 ? 15.575 -7.214 -2.340 1.00 65.62 171 ASP A CA 1
ATOM 1378 C C . ASP A 1 171 ? 15.160 -7.014 -3.812 1.00 65.62 171 ASP A C 1
ATOM 1380 O O . ASP A 1 171 ? 15.436 -7.854 -4.669 1.00 65.62 171 ASP A O 1
ATOM 1384 N N . ASN A 1 172 ? 14.514 -5.889 -4.149 1.00 63.78 172 ASN A N 1
ATOM 1385 C CA . ASN A 1 172 ? 14.051 -5.617 -5.515 1.00 63.78 172 ASN A CA 1
ATOM 1386 C C . ASN A 1 172 ? 15.172 -5.236 -6.496 1.00 63.78 172 ASN A C 1
ATOM 1388 O O . ASN A 1 172 ? 14.934 -5.187 -7.709 1.00 63.78 172 ASN A O 1
ATOM 1392 N N . ILE A 1 173 ? 16.374 -4.936 -5.995 1.00 66.75 173 ILE A N 1
ATOM 1393 C CA . ILE A 1 173 ? 17.508 -4.479 -6.797 1.00 66.75 173 ILE A CA 1
ATOM 1394 C C . ILE A 1 173 ? 18.722 -5.352 -6.483 1.00 66.75 173 ILE A C 1
ATOM 1396 O O . ILE A 1 173 ? 19.256 -5.334 -5.380 1.00 66.75 173 ILE A O 1
ATOM 1400 N N . GLU A 1 174 ? 19.201 -6.080 -7.489 1.00 65.62 174 GLU A N 1
ATOM 1401 C CA . GLU A 1 174 ? 20.480 -6.783 -7.416 1.00 65.62 174 GLU A CA 1
ATOM 1402 C C . GLU A 1 174 ? 21.585 -5.881 -7.971 1.00 65.62 174 GLU A C 1
ATOM 1404 O O . GLU A 1 174 ? 21.615 -5.581 -9.169 1.00 65.62 174 GLU A O 1
ATOM 1409 N N . VAL A 1 175 ? 22.513 -5.463 -7.113 1.00 65.69 175 VAL A N 1
ATOM 1410 C CA . VAL A 1 175 ? 23.735 -4.785 -7.553 1.00 65.69 175 VAL A CA 1
ATOM 1411 C C . VAL A 1 175 ? 24.727 -5.853 -8.012 1.00 65.69 175 VAL A C 1
ATOM 1413 O O . VAL A 1 175 ? 25.134 -6.709 -7.231 1.00 65.69 175 VAL A O 1
ATOM 1416 N N . VAL A 1 176 ? 25.091 -5.827 -9.296 1.00 67.81 176 VAL A N 1
ATOM 1417 C CA . VAL A 1 176 ? 26.110 -6.717 -9.870 1.00 67.81 176 VAL A CA 1
ATOM 1418 C C . VAL A 1 176 ? 27.315 -5.877 -10.273 1.00 67.81 176 VAL A C 1
ATOM 1420 O O . VAL A 1 176 ? 27.230 -5.070 -11.202 1.00 67.81 176 VAL A O 1
ATOM 1423 N N . ASP A 1 177 ? 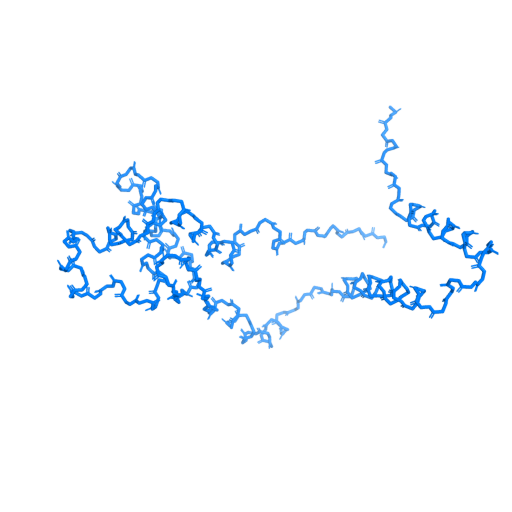28.443 -6.087 -9.596 1.00 67.38 177 ASP A N 1
ATOM 1424 C CA . ASP A 1 177 ? 29.706 -5.438 -9.940 1.00 67.38 177 ASP A CA 1
ATOM 1425 C C . ASP A 1 177 ? 30.227 -5.961 -11.283 1.00 67.38 177 ASP A C 1
ATOM 1427 O O . ASP A 1 177 ? 30.411 -7.164 -11.492 1.00 67.38 177 ASP A O 1
ATOM 1431 N N . LYS A 1 178 ? 30.496 -5.048 -12.221 1.00 54.41 178 LYS A N 1
ATOM 1432 C CA . LYS A 1 178 ? 31.156 -5.394 -13.484 1.00 54.41 178 LYS A CA 1
ATOM 1433 C C . LYS A 1 178 ? 32.651 -5.582 -13.242 1.00 54.41 178 LYS A C 1
ATOM 1435 O O . LYS A 1 178 ? 33.415 -4.623 -13.317 1.00 54.41 178 LYS A O 1
ATOM 1440 N N . ILE A 1 179 ? 33.077 -6.820 -13.009 1.00 55.28 179 ILE A N 1
ATOM 1441 C CA . ILE A 1 179 ? 34.496 -7.179 -13.075 1.00 55.28 179 ILE A CA 1
ATOM 1442 C C . ILE A 1 179 ? 34.898 -7.176 -14.557 1.00 55.28 179 ILE A C 1
ATOM 1444 O O . ILE A 1 179 ? 34.438 -8.013 -15.333 1.00 55.28 179 ILE A O 1
ATOM 1448 N N . LYS A 1 180 ? 35.714 -6.197 -14.964 1.00 44.75 180 LYS A N 1
ATOM 1449 C CA . LYS A 1 180 ? 36.404 -6.214 -16.259 1.00 44.75 180 LYS A CA 1
ATOM 1450 C C . LYS A 1 180 ? 37.617 -7.139 -16.123 1.00 44.75 180 LYS A C 1
ATOM 1452 O O . LYS A 1 180 ? 38.519 -6.801 -15.364 1.00 44.75 180 LYS A O 1
ATOM 1457 N N . ASN A 1 181 ? 37.616 -8.259 -16.839 1.00 38.12 181 ASN A N 1
ATOM 1458 C CA . ASN A 1 181 ? 38.834 -8.993 -17.192 1.00 38.12 181 ASN A CA 1
ATOM 1459 C C . ASN A 1 181 ? 39.156 -8.717 -18.656 1.00 38.12 181 ASN A C 1
ATOM 1461 O O . ASN A 1 181 ? 38.186 -8.667 -19.449 1.00 38.12 181 ASN A O 1
#

Sequence (181 aa):
MQLEDKLNVSTLVTAGLLSCLYQISTNPKLLKKSMSLVLLQTMWILLKEFIRRLKMALNAKELIKKRDLINQKKNKEIEIEVPDTGTFLFRLPTLEDYEDSEAYAKSRKKQILANNYLIHACCIEPNLRDEELLKEFECKEPVEIVDKIFMIGEITSIADTLVKKAGFDKDNIEVVDKIKN

Foldseek 3Di:
DDDPPCPPVVVVVVVVVVVVVVVCVVDVPVPDPVVVVVVVVVVVVVVVVVVVVPDDDDDPVVVVVCVVVVVCLQFDWDWDADPPQGIWIWTQDDPVQQVVLVVVCVVVVHNLSSLLSSCLVGTPPPNLPDPVLCVVQVPPDSSCVSVSRDPSVVSVVVSVVSCVSNPVDPPSDDDDDDDDD